Protein AF-A0A353V6M2-F1 (afdb_monomer)

Nearest PDB structures (foldseek):
  7k99-assembly2_C  TM=9.408E-01  e=4.778E-07  Pseudomonas aeruginosa PAO1
  7k9a-assembly2_C  TM=9.346E-01  e=1.061E-06  Pseudomonas aeruginosa PAO1
  6c9c-assembly1_A  TM=9.634E-01  e=9.926E-07  Pseudomonas aeruginosa UCBPP-PA14

Structure (mmCIF, N/CA/C/O backbone):
data_AF-A0A353V6M2-F1
#
_entry.id   AF-A0A353V6M2-F1
#
loop_
_atom_site.group_PDB
_atom_site.id
_atom_site.type_symbol
_atom_site.label_atom_id
_atom_site.label_alt_id
_atom_site.label_comp_id
_atom_site.label_asym_id
_atom_site.label_entity_id
_atom_site.label_seq_id
_atom_site.pdbx_PDB_ins_code
_atom_site.Cartn_x
_atom_site.Cartn_y
_atom_site.Cartn_z
_atom_site.occupancy
_atom_site.B_iso_or_equiv
_atom_site.auth_seq_id
_atom_site.auth_comp_id
_atom_site.auth_asym_id
_atom_site.auth_atom_id
_atom_site.pdbx_PDB_model_num
ATOM 1 N N . HIS A 1 1 ? 0.547 -10.348 -13.240 1.00 85.25 1 HIS A N 1
ATOM 2 C CA . HIS A 1 1 ? 1.841 -10.283 -13.959 1.00 85.25 1 HIS A CA 1
ATOM 3 C C . HIS A 1 1 ? 2.815 -11.247 -13.289 1.00 85.25 1 HIS A C 1
ATOM 5 O O . HIS A 1 1 ? 2.875 -11.191 -12.064 1.00 85.25 1 HIS A O 1
ATOM 11 N N . PRO A 1 2 ? 3.561 -12.098 -14.020 1.00 88.81 2 PRO A N 1
ATOM 12 C CA . PRO A 1 2 ? 4.449 -13.109 -13.424 1.00 88.81 2 PRO A CA 1
ATOM 13 C C . PRO A 1 2 ? 5.451 -12.539 -12.413 1.00 88.81 2 PRO A C 1
ATOM 15 O O . PRO A 1 2 ? 5.686 -13.142 -11.378 1.00 88.81 2 PRO A O 1
ATOM 18 N N . ALA A 1 3 ? 5.961 -11.330 -12.673 1.00 88.38 3 ALA A N 1
ATOM 19 C CA . ALA A 1 3 ? 6.898 -10.642 -11.779 1.00 88.38 3 ALA A CA 1
ATOM 20 C C . ALA A 1 3 ? 6.321 -10.235 -10.409 1.00 88.38 3 ALA A C 1
ATOM 22 O O . ALA A 1 3 ? 7.084 -10.048 -9.472 1.00 88.38 3 ALA A O 1
ATOM 23 N N . VAL A 1 4 ? 4.999 -10.062 -10.305 1.00 91.88 4 VAL A N 1
ATOM 24 C CA . VAL A 1 4 ? 4.320 -9.740 -9.035 1.00 91.88 4 VAL A CA 1
ATOM 25 C C . VAL A 1 4 ? 3.757 -11.017 -8.413 1.00 91.88 4 VAL A C 1
ATOM 27 O O . VAL A 1 4 ? 3.899 -11.243 -7.218 1.00 91.88 4 VAL A O 1
ATOM 30 N N . GLY A 1 5 ? 3.155 -11.878 -9.242 1.00 91.88 5 GLY A N 1
ATOM 31 C CA . GLY A 1 5 ? 2.524 -13.119 -8.805 1.00 91.88 5 GLY A CA 1
ATOM 32 C C . GLY A 1 5 ? 1.331 -12.892 -7.871 1.00 91.88 5 GLY A C 1
ATOM 33 O O . GLY A 1 5 ? 0.789 -11.790 -7.774 1.00 91.88 5 GLY A O 1
ATOM 34 N N . THR A 1 6 ? 0.913 -13.960 -7.197 1.00 94.62 6 THR A N 1
ATOM 35 C CA . THR A 1 6 ? 0.005 -13.881 -6.050 1.00 94.62 6 THR A CA 1
ATOM 36 C C . THR A 1 6 ? 0.854 -13.817 -4.792 1.00 94.62 6 THR A C 1
ATOM 38 O O . THR A 1 6 ? 1.657 -14.714 -4.543 1.00 94.62 6 THR A O 1
ATOM 41 N N . GLN A 1 7 ? 0.677 -12.761 -4.006 1.00 95.75 7 GLN A N 1
ATOM 42 C CA . GLN A 1 7 ? 1.391 -12.563 -2.751 1.00 95.75 7 GLN A CA 1
ATOM 43 C C . GLN A 1 7 ? 0.385 -12.426 -1.615 1.00 95.75 7 GLN A C 1
ATOM 45 O O . GLN A 1 7 ? -0.643 -11.765 -1.759 1.00 95.75 7 GLN A O 1
ATOM 50 N N . VAL A 1 8 ? 0.691 -13.070 -0.494 1.00 96.88 8 VAL A N 1
ATOM 51 C CA . VAL A 1 8 ? -0.091 -13.015 0.740 1.00 96.88 8 VAL A CA 1
ATOM 52 C C . VAL A 1 8 ? 0.892 -12.759 1.867 1.00 96.88 8 VAL A C 1
ATOM 54 O O . VAL A 1 8 ? 1.920 -13.429 1.950 1.00 96.88 8 VAL A O 1
ATOM 57 N N . LEU A 1 9 ? 0.581 -11.786 2.714 1.00 97.19 9 LEU A N 1
ATOM 58 C CA . LEU A 1 9 ? 1.380 -11.450 3.880 1.00 97.19 9 LEU A CA 1
ATOM 59 C C . LEU A 1 9 ? 0.439 -11.087 5.028 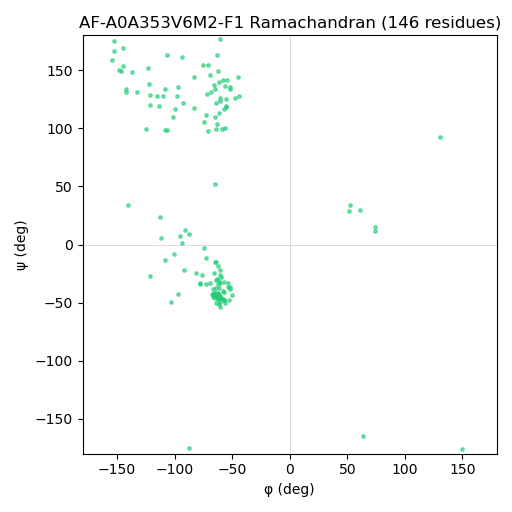1.00 97.19 9 LEU A C 1
ATOM 61 O O . LEU A 1 9 ? -0.518 -10.341 4.832 1.00 97.19 9 LEU A O 1
ATOM 65 N N . SER A 1 10 ? 0.718 -11.632 6.210 1.00 97.00 10 SER A N 1
ATOM 66 C CA . SER A 1 10 ? 0.087 -11.238 7.470 1.00 97.00 10 SER A CA 1
ATOM 67 C C . SER A 1 10 ? 1.121 -10.487 8.295 1.00 97.00 10 SER A C 1
ATOM 69 O O . SER A 1 10 ? 2.262 -10.937 8.393 1.00 97.00 10 SER A O 1
ATOM 71 N N . PHE A 1 11 ? 0.739 -9.350 8.869 1.00 95.50 11 PHE A N 1
ATOM 72 C CA . PHE A 1 11 ? 1.665 -8.467 9.568 1.00 95.50 11 PHE A CA 1
ATOM 73 C C . PHE A 1 11 ? 1.005 -7.858 10.804 1.00 95.50 11 PHE A C 1
ATOM 75 O O . PHE A 1 11 ? -0.098 -7.321 10.713 1.00 95.50 11 PHE A O 1
ATOM 82 N N . THR A 1 12 ? 1.702 -7.915 11.940 1.00 95.81 12 THR A N 1
ATOM 83 C CA . THR A 1 12 ? 1.298 -7.256 13.189 1.00 95.81 12 THR A CA 1
ATOM 84 C C . THR A 1 12 ? 2.239 -6.073 13.426 1.00 95.81 12 THR A C 1
ATOM 86 O O . THR A 1 12 ? 3.359 -6.283 13.893 1.00 95.81 12 THR A O 1
ATOM 89 N N . PRO A 1 13 ? 1.836 -4.840 13.073 1.00 91.75 13 PRO A N 1
ATOM 90 C CA . PRO A 1 13 ? 2.726 -3.688 13.108 1.00 91.75 13 PRO A CA 1
ATOM 91 C C . PRO A 1 13 ? 3.048 -3.232 14.537 1.00 91.75 13 PRO A C 1
ATOM 93 O O . PRO A 1 13 ? 2.164 -2.951 15.340 1.00 91.75 13 PRO A O 1
ATOM 96 N N . THR A 1 14 ? 4.338 -3.066 14.806 1.00 96.00 14 THR A N 1
ATOM 97 C CA . THR A 1 14 ? 4.905 -2.168 15.827 1.00 96.00 14 THR A CA 1
ATOM 98 C C . THR A 1 14 ? 5.541 -0.955 15.145 1.00 96.00 14 THR A C 1
ATOM 100 O O . THR A 1 14 ? 5.854 -1.029 13.954 1.00 96.00 14 THR A O 1
ATOM 103 N N . GLU A 1 15 ? 5.802 0.133 15.877 1.00 95.50 15 GLU A N 1
ATOM 104 C CA . GLU A 1 15 ? 6.516 1.306 15.334 1.00 95.50 15 GLU A CA 1
ATOM 105 C C . GLU A 1 15 ? 7.848 0.912 14.684 1.00 95.50 15 GLU A C 1
ATOM 107 O O . GLU A 1 15 ? 8.117 1.267 13.537 1.00 95.50 15 GLU A O 1
ATOM 112 N N . ARG A 1 16 ? 8.646 0.092 15.379 1.00 97.81 16 ARG A N 1
ATOM 113 C CA . ARG A 1 16 ? 9.931 -0.396 14.874 1.00 97.81 16 ARG A CA 1
ATOM 114 C C . ARG A 1 16 ? 9.768 -1.205 13.588 1.00 97.81 16 ARG A C 1
ATOM 116 O O . ARG A 1 16 ? 10.386 -0.876 12.582 1.00 97.81 16 ARG A O 1
ATOM 123 N N . SER A 1 17 ? 8.906 -2.223 13.600 1.00 96.88 17 SER A N 1
ATOM 124 C CA . SER A 1 17 ? 8.689 -3.069 12.416 1.00 96.88 17 SER A CA 1
ATOM 125 C C . SER A 1 17 ? 8.079 -2.286 11.248 1.00 96.88 17 SER A C 1
ATOM 127 O O . SER A 1 17 ? 8.345 -2.590 10.091 1.00 96.88 17 SER A O 1
ATOM 129 N N . PHE A 1 18 ? 7.280 -1.248 11.523 1.00 97.38 18 PHE A N 1
ATOM 130 C CA . PHE A 1 18 ? 6.758 -0.372 10.481 1.00 97.38 18 PHE A CA 1
ATOM 131 C C . PHE A 1 18 ? 7.902 0.367 9.782 1.00 97.38 18 PHE A C 1
ATOM 133 O O . PHE A 1 18 ? 7.988 0.323 8.556 1.00 97.38 18 PHE A O 1
ATOM 140 N N . VAL A 1 19 ? 8.797 0.994 10.552 1.00 98.12 19 VAL A N 1
ATOM 141 C CA . VAL A 1 19 ? 9.939 1.755 10.022 1.00 98.12 19 VAL A CA 1
ATOM 142 C C . VAL A 1 19 ? 10.926 0.854 9.282 1.00 98.12 19 VAL A C 1
ATOM 144 O O . VAL A 1 19 ? 11.369 1.200 8.190 1.00 98.12 19 VAL A O 1
ATOM 147 N N . GLU A 1 20 ? 11.269 -0.293 9.863 1.00 97.31 20 GLU A N 1
ATOM 148 C CA . GLU A 1 20 ? 12.301 -1.180 9.322 1.00 97.31 20 GLU A CA 1
ATOM 149 C C . GLU A 1 20 ? 11.793 -2.005 8.130 1.00 97.31 20 GLU A C 1
ATOM 151 O O . GLU A 1 20 ? 12.560 -2.275 7.206 1.00 97.31 20 GLU A O 1
ATOM 156 N N . GLU A 1 21 ? 10.510 -2.384 8.112 1.00 96.75 21 GLU A N 1
ATOM 157 C CA . GLU A 1 21 ? 10.028 -3.403 7.178 1.00 96.75 21 GLU A CA 1
ATOM 158 C C . GLU A 1 21 ? 8.910 -2.978 6.217 1.00 96.75 21 GLU A C 1
ATOM 160 O O . GLU A 1 21 ? 8.790 -3.581 5.147 1.00 96.75 21 GLU A O 1
ATOM 165 N N . LEU A 1 22 ? 8.064 -2.004 6.574 1.00 97.06 22 LEU A N 1
ATOM 166 C CA . LEU A 1 22 ? 6.954 -1.557 5.716 1.00 97.06 22 LEU A CA 1
ATOM 167 C C . LEU A 1 22 ? 7.251 -0.232 5.024 1.00 97.06 22 LEU A C 1
ATOM 169 O O . LEU A 1 22 ? 7.098 -0.134 3.809 1.00 97.06 22 LEU A O 1
ATOM 173 N N . ALA A 1 23 ? 7.697 0.772 5.778 1.00 97.56 23 ALA A N 1
ATOM 174 C CA . ALA A 1 23 ? 7.984 2.111 5.274 1.00 97.56 23 ALA A CA 1
ATOM 175 C C . ALA A 1 23 ? 8.955 2.139 4.072 1.00 97.56 23 ALA A C 1
ATOM 177 O O . ALA A 1 23 ? 8.765 2.975 3.186 1.00 97.56 23 ALA A O 1
ATOM 178 N N . PRO A 1 24 ? 9.953 1.235 3.953 1.00 97.62 24 PRO A N 1
ATOM 179 C CA . PRO A 1 24 ? 10.833 1.215 2.787 1.00 97.62 24 PRO A CA 1
ATOM 180 C C . PRO A 1 24 ? 10.178 0.695 1.498 1.00 97.62 24 PRO A C 1
ATOM 182 O O . PRO A 1 24 ? 10.799 0.825 0.439 1.00 97.62 24 PRO A O 1
ATOM 185 N N . ALA A 1 25 ? 8.984 0.089 1.549 1.00 98.06 25 ALA A N 1
ATOM 186 C CA . ALA A 1 25 ? 8.349 -0.536 0.391 1.00 98.06 25 ALA A CA 1
ATOM 187 C C . ALA A 1 25 ? 7.823 0.508 -0.606 1.00 98.06 25 ALA A C 1
ATOM 189 O O . ALA A 1 25 ? 6.863 1.238 -0.338 1.00 98.06 25 ALA A O 1
ATOM 190 N N . ARG A 1 26 ? 8.458 0.580 -1.780 1.00 98.12 26 ARG A N 1
ATOM 191 C CA . ARG A 1 26 ? 8.123 1.579 -2.800 1.00 98.12 26 ARG A CA 1
ATOM 192 C C . ARG A 1 26 ? 6.836 1.237 -3.532 1.00 98.12 26 ARG A C 1
ATOM 194 O O . ARG A 1 26 ? 6.476 0.074 -3.714 1.00 98.12 26 ARG A O 1
ATOM 201 N N . THR A 1 27 ? 6.209 2.289 -4.051 1.00 97.38 27 THR A N 1
ATOM 202 C CA . THR A 1 27 ? 5.139 2.141 -5.034 1.00 97.38 27 THR A CA 1
ATOM 203 C C . THR A 1 27 ? 5.648 1.505 -6.320 1.00 97.38 27 THR A C 1
ATOM 205 O O . THR A 1 27 ? 6.855 1.458 -6.578 1.00 97.38 27 THR A O 1
ATOM 208 N N . TYR A 1 28 ? 4.730 1.001 -7.138 1.00 97.12 28 TYR A N 1
ATOM 209 C CA . TYR A 1 28 ? 5.074 0.299 -8.363 1.00 97.12 28 TYR A CA 1
ATOM 210 C C . TYR A 1 28 ? 4.074 0.551 -9.487 1.00 97.12 28 TYR A C 1
ATOM 212 O O . TYR A 1 28 ? 2.895 0.816 -9.260 1.00 97.12 28 TYR A O 1
ATOM 220 N N . GLY A 1 29 ? 4.553 0.430 -10.721 1.00 95.94 29 GLY A N 1
ATOM 221 C CA . GLY A 1 29 ? 3.747 0.598 -11.928 1.00 95.94 29 GLY A CA 1
ATOM 222 C C . GLY A 1 29 ? 4.306 -0.207 -13.093 1.00 95.94 29 GLY A C 1
ATOM 223 O O . GLY A 1 29 ? 5.429 -0.707 -13.035 1.00 95.94 29 GLY A O 1
ATOM 224 N N . PHE A 1 30 ? 3.529 -0.360 -14.163 1.00 96.19 30 PHE A N 1
ATOM 225 C CA . PHE A 1 30 ? 3.963 -1.112 -15.340 1.00 96.19 30 PHE A CA 1
ATOM 226 C C . PHE A 1 30 ? 4.508 -0.193 -16.424 1.00 96.19 30 PHE A C 1
ATOM 228 O O . PHE A 1 30 ? 3.850 0.782 -16.775 1.00 96.19 30 PHE A O 1
ATOM 235 N N . LEU A 1 31 ? 5.641 -0.570 -17.030 1.00 94.94 31 LEU A N 1
ATOM 236 C CA . LEU A 1 31 ? 6.307 0.208 -18.083 1.00 94.94 31 LEU A CA 1
ATOM 237 C C . LEU A 1 31 ? 5.336 0.623 -19.204 1.00 94.94 31 LEU A C 1
ATOM 239 O O . LEU A 1 31 ? 5.320 1.776 -19.623 1.00 94.94 31 LEU A O 1
ATOM 243 N N . ARG A 1 32 ? 4.481 -0.313 -19.637 1.00 94.19 32 ARG A N 1
ATOM 244 C CA . ARG A 1 32 ? 3.475 -0.098 -20.691 1.00 94.19 32 ARG A CA 1
ATOM 245 C C . ARG A 1 32 ? 2.444 0.995 -20.363 1.00 94.19 32 ARG A C 1
ATOM 247 O O . ARG A 1 32 ? 1.905 1.596 -21.283 1.00 94.19 32 ARG A O 1
ATOM 254 N N . ASP A 1 33 ? 2.191 1.262 -19.080 1.00 94.44 33 ASP A N 1
ATOM 255 C CA . ASP A 1 33 ? 1.166 2.211 -18.634 1.00 94.44 33 ASP A CA 1
ATOM 256 C C . ASP A 1 33 ? 1.747 3.630 -18.449 1.00 94.44 33 ASP A C 1
ATOM 258 O O . ASP A 1 33 ? 1.008 4.613 -18.544 1.00 94.44 33 ASP A O 1
ATOM 262 N N . LEU A 1 34 ? 3.072 3.774 -18.260 1.00 91.00 34 LEU A N 1
ATOM 263 C CA . LEU A 1 34 ? 3.713 5.075 -17.997 1.00 91.00 34 LEU A CA 1
ATOM 264 C C . LEU A 1 34 ? 3.449 6.104 -19.102 1.00 91.00 34 LEU A C 1
ATOM 266 O O . LEU A 1 34 ? 3.227 7.275 -18.798 1.00 91.00 34 LEU A O 1
ATOM 270 N N . GLY A 1 35 ? 3.473 5.691 -20.374 1.00 90.06 35 GLY A N 1
ATOM 271 C CA . GLY A 1 35 ? 3.242 6.599 -21.501 1.00 90.06 35 GLY A CA 1
ATOM 272 C C . GLY A 1 35 ? 1.853 7.242 -21.450 1.00 90.06 35 GLY A C 1
ATOM 273 O O . GLY A 1 35 ? 1.723 8.463 -21.562 1.00 90.06 35 GLY A O 1
ATOM 274 N N . LEU A 1 36 ? 0.818 6.433 -21.197 1.00 94.38 36 LEU A N 1
ATOM 275 C CA . LEU A 1 36 ? -0.559 6.908 -21.048 1.00 94.38 36 LEU A CA 1
ATOM 276 C C . LEU A 1 36 ? -0.726 7.767 -19.790 1.00 94.38 36 LEU A C 1
ATOM 278 O O . LEU A 1 36 ? -1.336 8.832 -19.851 1.00 94.38 36 LEU A O 1
ATOM 282 N N . MET A 1 37 ? -0.145 7.342 -18.664 1.00 94.88 37 MET A N 1
ATOM 283 C CA . MET A 1 37 ? -0.173 8.111 -17.417 1.00 94.88 37 MET A CA 1
ATOM 284 C C . MET A 1 37 ? 0.417 9.510 -17.617 1.00 94.88 37 MET A C 1
ATOM 286 O O . MET A 1 37 ? -0.220 10.499 -17.260 1.00 94.88 37 MET A O 1
ATOM 290 N N . ARG A 1 38 ? 1.583 9.610 -18.262 1.00 91.19 38 ARG A N 1
ATOM 291 C CA . ARG A 1 38 ? 2.244 10.889 -18.554 1.00 91.19 38 ARG A CA 1
ATOM 292 C C . ARG A 1 38 ? 1.428 11.776 -19.479 1.00 91.19 38 ARG A C 1
ATOM 294 O O . ARG A 1 38 ? 1.306 12.968 -19.205 1.00 91.19 38 ARG A O 1
ATOM 301 N N . LYS A 1 39 ? 0.840 11.203 -20.536 1.00 95.00 39 LYS A N 1
ATOM 302 C CA . LYS A 1 39 ? -0.058 11.933 -21.445 1.00 95.00 39 LYS A CA 1
ATOM 303 C C . LYS A 1 39 ? -1.244 12.553 -20.696 1.00 95.00 39 LYS A C 1
ATOM 305 O O . LYS A 1 39 ? -1.676 13.644 -21.048 1.00 95.00 39 LYS A O 1
ATOM 310 N N . ASN A 1 40 ? -1.706 11.897 -19.632 1.00 95.81 40 ASN A N 1
ATOM 311 C CA . ASN A 1 40 ? -2.782 12.371 -18.761 1.00 95.81 40 ASN A CA 1
ATOM 312 C C . ASN A 1 40 ? -2.286 13.209 -17.564 1.00 95.81 40 ASN A C 1
ATOM 314 O O . ASN A 1 40 ? -3.043 13.456 -16.629 1.00 95.81 40 ASN A O 1
ATOM 318 N N . GLY A 1 41 ? -1.018 13.633 -17.552 1.00 93.88 41 GLY A N 1
ATOM 319 C CA . GLY A 1 41 ? -0.454 14.463 -16.485 1.00 93.88 41 GLY A CA 1
ATOM 320 C C . GLY A 1 41 ? -0.176 13.730 -15.166 1.00 93.88 41 GLY A C 1
ATOM 321 O O . GLY A 1 41 ? 0.128 14.379 -14.165 1.00 93.88 41 GLY A O 1
ATOM 322 N N . LEU A 1 42 ? -0.237 12.397 -15.152 1.00 94.62 42 LEU A N 1
ATOM 323 C CA . LEU A 1 42 ? 0.041 11.547 -13.993 1.00 94.62 42 LEU A CA 1
ATOM 324 C C . LEU A 1 42 ? 1.508 11.084 -13.973 1.00 94.62 42 LEU A C 1
ATOM 326 O O . LEU A 1 42 ? 2.204 11.121 -14.987 1.00 94.62 42 LEU A O 1
ATOM 330 N N . ALA A 1 43 ? 1.984 10.639 -12.803 1.00 91.19 43 ALA A N 1
ATOM 331 C CA . ALA A 1 43 ? 3.337 10.095 -12.590 1.00 91.19 43 ALA A CA 1
ATOM 332 C C . ALA A 1 43 ? 4.493 10.987 -13.108 1.00 91.19 43 ALA A C 1
ATOM 334 O O . ALA A 1 43 ? 5.565 10.495 -13.464 1.00 91.19 43 ALA A O 1
ATOM 335 N N . ARG A 1 44 ? 4.298 12.315 -13.131 1.00 90.81 44 ARG A N 1
ATOM 336 C CA . ARG A 1 44 ? 5.272 13.285 -13.673 1.00 90.81 44 ARG A CA 1
ATOM 337 C C . ARG A 1 44 ? 6.623 13.264 -12.951 1.00 90.81 44 ARG A C 1
ATOM 339 O O . ARG A 1 44 ? 7.642 13.480 -13.593 1.00 90.81 44 ARG A O 1
ATOM 346 N N . GLY A 1 45 ? 6.621 12.986 -11.647 1.00 90.38 45 GLY A N 1
ATOM 347 C CA . GLY A 1 45 ? 7.827 12.866 -10.818 1.00 90.38 45 GLY A CA 1
ATOM 348 C C . GLY A 1 45 ? 8.342 11.435 -10.642 1.00 90.38 45 GLY A C 1
ATOM 349 O O . GLY A 1 45 ? 9.229 11.213 -9.825 1.00 90.38 45 GLY A O 1
ATOM 350 N N . GLY A 1 46 ? 7.775 10.450 -11.344 1.00 90.06 46 GLY A N 1
ATOM 351 C CA . GLY A 1 46 ? 8.232 9.066 -11.229 1.00 90.06 46 GLY A CA 1
ATOM 352 C C . GLY A 1 46 ? 9.658 8.896 -11.764 1.00 90.06 46 GLY A C 1
ATOM 353 O O . GLY A 1 46 ? 9.978 9.420 -12.837 1.00 90.06 46 GLY A O 1
ATOM 354 N N . SER A 1 47 ? 10.478 8.132 -11.043 1.00 93.31 47 SER A N 1
ATOM 355 C CA . SER A 1 47 ? 11.802 7.654 -11.463 1.00 93.31 47 SER A CA 1
ATOM 356 C C . SER A 1 47 ? 12.071 6.244 -10.910 1.00 93.31 47 SER A C 1
ATOM 358 O O . SER A 1 47 ? 11.330 5.746 -10.057 1.00 93.31 47 SER A O 1
ATOM 360 N N . LEU A 1 48 ? 13.139 5.581 -11.376 1.00 93.44 48 LEU A N 1
ATOM 361 C CA . LEU A 1 48 ? 13.554 4.276 -10.831 1.00 93.44 48 LEU A CA 1
ATOM 362 C C . LEU A 1 48 ? 14.014 4.372 -9.361 1.00 93.44 48 LEU A C 1
ATOM 364 O O . LEU A 1 48 ? 14.091 3.349 -8.676 1.00 93.44 48 LEU A O 1
ATOM 368 N N . ASP A 1 49 ? 14.284 5.580 -8.861 1.00 91.94 49 ASP A N 1
ATOM 369 C CA . ASP A 1 49 ? 14.696 5.807 -7.473 1.00 91.94 49 ASP A CA 1
ATOM 370 C C . ASP A 1 49 ? 13.502 5.745 -6.513 1.00 91.94 49 ASP A C 1
ATOM 372 O O . ASP A 1 49 ? 13.628 5.267 -5.383 1.00 91.94 49 ASP A O 1
ATOM 376 N N . ASN A 1 50 ? 12.326 6.195 -6.967 1.00 93.25 50 ASN A N 1
ATOM 377 C CA . ASN A 1 50 ? 11.134 6.339 -6.128 1.00 93.25 50 ASN A CA 1
ATOM 378 C C . ASN A 1 50 ? 10.022 5.318 -6.411 1.00 93.25 50 ASN A C 1
ATOM 380 O O . ASN A 1 50 ? 9.137 5.148 -5.572 1.00 93.25 50 ASN A O 1
ATOM 384 N N . ALA A 1 51 ? 10.088 4.594 -7.529 1.00 97.06 51 ALA A N 1
ATOM 385 C CA . ALA A 1 51 ? 9.118 3.565 -7.880 1.00 97.06 51 ALA A CA 1
ATOM 386 C C . ALA A 1 51 ? 9.789 2.307 -8.444 1.00 97.06 51 ALA A C 1
ATOM 388 O O . ALA A 1 51 ? 10.816 2.364 -9.124 1.00 97.06 51 ALA A O 1
ATOM 389 N N . VAL A 1 52 ? 9.177 1.150 -8.201 1.00 97.69 52 VAL A N 1
ATOM 390 C CA . VAL A 1 52 ? 9.510 -0.087 -8.913 1.00 97.69 52 VAL A CA 1
ATOM 391 C C . VAL A 1 52 ? 8.752 -0.111 -10.236 1.00 97.69 52 VAL A C 1
ATOM 393 O O . VAL A 1 52 ? 7.521 -0.144 -10.258 1.00 97.69 52 VAL A O 1
ATOM 396 N N . VAL A 1 53 ? 9.471 -0.121 -11.357 1.00 96.88 53 VAL A N 1
ATOM 397 C CA . VAL A 1 53 ? 8.837 -0.234 -12.680 1.00 96.88 53 VAL A CA 1
ATOM 398 C C . VAL A 1 53 ? 8.892 -1.668 -13.159 1.00 96.88 53 VAL A C 1
ATOM 400 O O . VAL A 1 53 ? 9.956 -2.273 -13.210 1.00 96.88 53 VAL A O 1
ATOM 403 N N . ILE A 1 54 ? 7.745 -2.212 -13.544 1.00 97.19 54 ILE A N 1
ATOM 404 C CA . ILE A 1 54 ? 7.607 -3.587 -14.015 1.00 97.19 54 ILE A CA 1
ATOM 405 C C . ILE A 1 54 ? 7.520 -3.579 -15.541 1.00 97.19 54 ILE A C 1
ATOM 407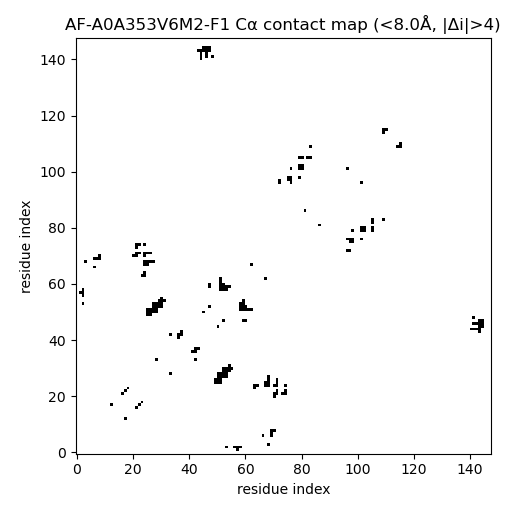 O O . ILE A 1 54 ? 6.523 -3.140 -16.122 1.00 97.19 54 ILE A O 1
ATOM 411 N N . GLY A 1 55 ? 8.570 -4.070 -16.194 1.00 95.50 55 GLY A N 1
ATOM 412 C CA . GLY A 1 55 ? 8.586 -4.356 -17.625 1.00 95.50 55 GLY A CA 1
ATOM 413 C C . GLY A 1 55 ? 8.072 -5.764 -17.940 1.00 95.50 55 GLY A C 1
ATOM 414 O O . GLY A 1 55 ? 7.667 -6.517 -17.056 1.00 95.50 55 GLY A O 1
ATOM 415 N N . ASN A 1 56 ? 8.147 -6.153 -19.214 1.00 92.44 56 ASN A N 1
ATOM 416 C CA . ASN A 1 56 ? 7.614 -7.437 -19.695 1.00 92.44 56 ASN A CA 1
ATOM 417 C C . ASN A 1 56 ? 8.305 -8.667 -19.081 1.00 92.44 56 ASN A C 1
ATOM 419 O O . ASN A 1 56 ? 7.685 -9.718 -18.948 1.00 92.44 56 ASN A O 1
ATOM 423 N N . ARG A 1 57 ? 9.591 -8.552 -18.724 1.00 91.75 57 ARG A N 1
ATOM 424 C CA . ARG A 1 57 ? 10.399 -9.665 -18.188 1.00 91.75 57 ARG A CA 1
ATOM 425 C C . ARG A 1 57 ? 10.563 -9.638 -16.668 1.00 91.75 57 ARG A C 1
ATOM 427 O O . ARG A 1 57 ? 11.096 -10.589 -16.111 1.00 91.75 57 ARG A O 1
ATOM 434 N N . GLY A 1 58 ? 10.128 -8.574 -15.994 1.00 94.31 58 GLY A N 1
ATOM 435 C CA . GLY A 1 58 ? 10.415 -8.379 -14.574 1.00 94.31 58 GLY A CA 1
ATOM 436 C C . GLY A 1 58 ? 10.506 -6.910 -14.157 1.00 94.31 58 GLY A C 1
ATOM 437 O O . GLY A 1 58 ? 10.257 -6.023 -14.980 1.00 94.31 58 GLY A O 1
ATOM 438 N N . PRO A 1 59 ? 10.855 -6.649 -12.886 1.00 95.75 59 PRO A N 1
ATOM 439 C CA . PRO A 1 59 ? 11.204 -5.315 -12.409 1.00 95.75 59 PRO A CA 1
ATOM 440 C C . PRO A 1 59 ? 12.438 -4.778 -13.151 1.00 95.75 59 PRO A C 1
ATOM 442 O O . PRO A 1 59 ? 13.379 -5.528 -13.402 1.00 95.75 59 PRO A O 1
ATOM 445 N N . LEU A 1 60 ? 12.436 -3.493 -13.505 1.00 95.75 60 LEU A N 1
ATOM 446 C CA . LEU A 1 60 ? 13.561 -2.816 -14.165 1.00 95.75 60 LEU A CA 1
ATOM 447 C C . LEU A 1 60 ? 14.646 -2.381 -13.172 1.00 95.75 60 LEU A C 1
ATOM 449 O O . LEU A 1 60 ? 15.803 -2.221 -13.542 1.00 95.75 60 LEU A O 1
ATOM 453 N N . ASN A 1 61 ? 14.267 -2.196 -11.912 1.00 96.00 61 ASN A N 1
ATOM 454 C CA . ASN A 1 61 ? 15.134 -1.895 -10.783 1.00 96.00 61 ASN A CA 1
ATOM 455 C C . ASN A 1 61 ? 14.955 -2.958 -9.690 1.00 96.00 61 ASN A C 1
ATOM 457 O O . ASN A 1 61 ? 13.895 -3.576 -9.571 1.00 96.00 61 ASN A O 1
ATOM 461 N N . GLY A 1 62 ? 16.006 -3.182 -8.897 1.00 96.19 62 GLY A N 1
ATOM 462 C CA . GLY A 1 62 ? 16.006 -4.193 -7.838 1.00 96.19 62 GLY A CA 1
ATOM 463 C C . GLY A 1 62 ? 14.957 -3.918 -6.759 1.00 96.19 62 GLY A C 1
ATOM 464 O O . GLY A 1 62 ? 14.642 -2.760 -6.472 1.00 96.19 62 GLY A O 1
ATOM 465 N N . LEU A 1 63 ? 14.436 -4.988 -6.157 1.00 96.88 63 LEU A N 1
ATOM 466 C CA . LEU A 1 63 ? 13.528 -4.902 -5.015 1.00 96.88 63 LEU A CA 1
ATOM 467 C C . LEU A 1 63 ? 14.319 -4.745 -3.711 1.00 96.88 63 LEU A C 1
ATOM 469 O O . LEU A 1 63 ? 15.379 -5.347 -3.551 1.00 96.88 63 LEU A O 1
ATOM 473 N N . ARG A 1 64 ? 13.784 -3.972 -2.766 1.00 96.88 64 ARG A N 1
ATOM 474 C CA . ARG A 1 64 ? 14.330 -3.831 -1.403 1.00 96.88 64 ARG A CA 1
ATOM 475 C C . ARG A 1 64 ? 14.018 -5.051 -0.538 1.00 96.88 64 ARG A C 1
ATOM 477 O O . ARG A 1 64 ? 14.756 -5.363 0.389 1.00 96.88 64 ARG A O 1
ATOM 484 N N . SER A 1 65 ? 12.935 -5.748 -0.864 1.00 96.00 65 SER A N 1
ATOM 485 C CA . SER A 1 65 ? 12.481 -6.972 -0.213 1.00 96.00 65 SER A CA 1
ATOM 486 C C . SER A 1 65 ? 11.774 -7.868 -1.231 1.00 96.00 65 SER A C 1
ATOM 488 O O . SER A 1 65 ? 11.194 -7.398 -2.209 1.00 96.00 65 SER A O 1
ATOM 490 N N . ARG A 1 66 ? 11.829 -9.190 -1.034 1.00 95.25 66 ARG A N 1
ATOM 491 C CA . ARG A 1 66 ? 11.256 -10.171 -1.981 1.00 95.25 66 ARG A CA 1
ATOM 492 C C . ARG A 1 66 ? 9.744 -9.983 -2.191 1.00 95.25 66 ARG A C 1
ATOM 494 O O . ARG A 1 66 ? 9.205 -10.328 -3.238 1.00 95.25 66 ARG A O 1
ATOM 501 N N . ASP A 1 67 ? 9.078 -9.447 -1.183 1.00 96.75 67 ASP A N 1
ATOM 502 C CA . ASP A 1 67 ? 7.645 -9.211 -1.049 1.00 96.75 67 ASP A CA 1
ATOM 503 C C . ASP A 1 67 ? 7.300 -7.702 -1.042 1.00 96.75 67 ASP A C 1
ATOM 505 O O . ASP A 1 67 ? 6.246 -7.309 -0.544 1.00 96.75 67 ASP A O 1
ATOM 509 N N . GLU A 1 68 ? 8.158 -6.846 -1.625 1.00 98.00 68 GLU A N 1
ATOM 510 C CA . GLU A 1 68 ? 7.998 -5.377 -1.629 1.00 98.00 68 GLU A CA 1
ATOM 511 C C . GLU A 1 68 ? 6.608 -4.927 -2.130 1.00 98.00 68 GLU A C 1
ATOM 513 O O . GLU A 1 68 ? 6.023 -4.005 -1.566 1.00 98.00 68 GLU A O 1
ATOM 518 N N . PHE A 1 69 ? 6.020 -5.609 -3.125 1.00 97.75 69 PHE A N 1
ATOM 519 C CA . PHE A 1 69 ? 4.712 -5.230 -3.680 1.00 97.75 69 PHE A CA 1
ATOM 520 C C . PHE A 1 69 ? 3.551 -5.397 -2.687 1.00 97.75 69 PHE A C 1
ATOM 522 O O . PHE A 1 69 ? 2.709 -4.502 -2.581 1.00 97.75 69 PHE A O 1
ATOM 529 N N . VAL A 1 70 ? 3.479 -6.520 -1.959 1.00 97.75 70 VAL A N 1
ATOM 530 C CA . VAL A 1 70 ? 2.432 -6.730 -0.941 1.00 97.75 70 VAL A CA 1
ATOM 531 C C . VAL A 1 70 ? 2.684 -5.876 0.300 1.00 97.75 70 VAL A C 1
ATOM 533 O O . VAL A 1 70 ? 1.730 -5.345 0.864 1.00 97.75 70 VAL A O 1
ATOM 536 N N . ARG A 1 71 ? 3.949 -5.642 0.676 1.00 98.00 71 ARG A N 1
ATOM 537 C CA . ARG A 1 71 ? 4.300 -4.703 1.755 1.00 98.00 71 ARG A CA 1
ATOM 538 C C . ARG A 1 71 ? 3.847 -3.283 1.438 1.00 98.00 71 ARG A C 1
ATOM 540 O O . ARG A 1 71 ? 3.247 -2.645 2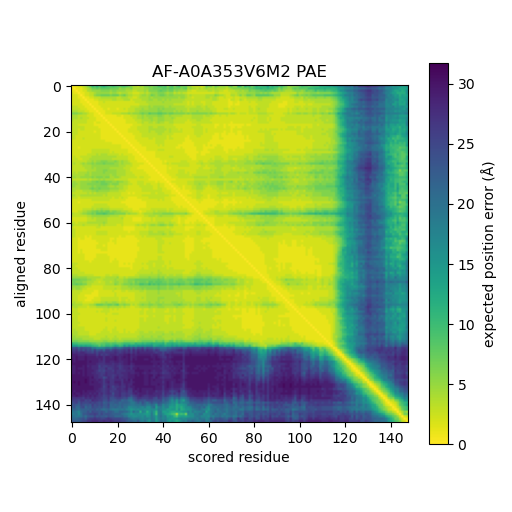.295 1.00 98.00 71 ARG A O 1
ATOM 547 N N . HIS A 1 72 ? 4.036 -2.822 0.200 1.00 98.19 72 HIS A N 1
ATOM 548 C CA . HIS A 1 72 ? 3.523 -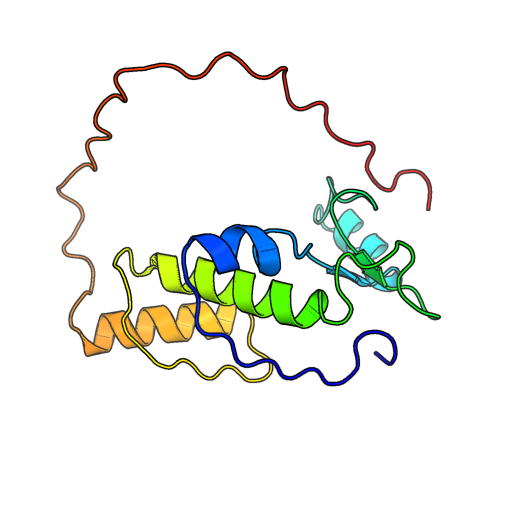1.525 -0.237 1.00 98.19 72 HIS A CA 1
ATOM 549 C C . HIS A 1 72 ? 1.990 -1.461 -0.161 1.00 98.19 72 HIS A C 1
ATOM 551 O O . HIS A 1 72 ? 1.438 -0.453 0.257 1.00 98.19 72 HIS A O 1
ATOM 557 N N . LYS A 1 73 ? 1.280 -2.553 -0.477 1.00 98.00 73 LYS A N 1
ATOM 558 C CA . LYS A 1 73 ? -0.187 -2.600 -0.339 1.00 98.00 73 LYS A CA 1
ATOM 559 C C . LYS A 1 73 ? -0.659 -2.583 1.116 1.00 98.00 73 LYS A C 1
ATOM 561 O O . LYS A 1 73 ? -1.705 -2.006 1.402 1.00 98.00 73 LYS A O 1
ATOM 566 N N . ILE A 1 74 ? 0.104 -3.175 2.033 1.00 97.81 74 ILE A N 1
ATOM 567 C CA . ILE A 1 74 ? -0.142 -3.034 3.475 1.00 97.81 74 ILE A CA 1
ATOM 568 C C . ILE A 1 74 ? 0.132 -1.590 3.913 1.00 97.81 74 ILE A C 1
ATOM 570 O O . ILE A 1 74 ? -0.666 -1.029 4.657 1.00 97.81 74 ILE A O 1
ATOM 574 N N . LEU A 1 75 ? 1.212 -0.970 3.425 1.00 98.00 75 LEU A N 1
ATOM 575 C CA . LEU A 1 75 ? 1.532 0.434 3.695 1.00 98.00 75 LEU A CA 1
ATOM 576 C C . LEU A 1 75 ? 0.414 1.377 3.214 1.00 98.00 75 LEU A C 1
ATOM 578 O O . LEU A 1 75 ? -0.019 2.229 3.988 1.00 98.00 75 LEU A O 1
ATOM 582 N N . ASP A 1 76 ? -0.104 1.175 1.997 1.00 98.19 76 ASP A N 1
ATOM 583 C CA . ASP A 1 76 ? -1.271 1.889 1.459 1.00 98.19 76 ASP A CA 1
ATOM 584 C C . ASP A 1 76 ? -2.488 1.738 2.385 1.00 98.19 76 ASP A C 1
ATOM 586 O O . ASP A 1 76 ? -3.101 2.728 2.778 1.00 98.19 76 ASP A O 1
ATOM 590 N N . LEU A 1 77 ? -2.815 0.500 2.781 1.00 97.62 77 LEU A N 1
ATOM 591 C CA . LEU A 1 77 ? -3.945 0.210 3.667 1.00 97.62 77 LEU A CA 1
ATOM 592 C C . LEU A 1 77 ? -3.804 0.903 5.028 1.00 97.62 77 LEU A C 1
ATOM 594 O O . LEU A 1 77 ? -4.777 1.468 5.519 1.00 97.62 77 LEU A O 1
ATOM 598 N N . LEU A 1 78 ? -2.616 0.879 5.639 1.00 96.62 78 LEU A N 1
ATOM 599 C CA . LEU A 1 78 ? -2.365 1.576 6.904 1.00 96.62 78 LEU A CA 1
ATOM 600 C C . LEU A 1 78 ? -2.547 3.093 6.755 1.00 96.62 78 LEU A C 1
ATOM 602 O O . LEU A 1 78 ? -3.158 3.718 7.622 1.00 96.62 78 LEU A O 1
ATOM 606 N N . GLY A 1 79 ? -2.059 3.671 5.653 1.00 96.44 79 GLY A N 1
ATOM 607 C CA . GLY A 1 79 ? -2.240 5.089 5.340 1.00 96.44 79 GLY A CA 1
ATOM 608 C C . GLY A 1 79 ? -3.710 5.469 5.148 1.00 96.44 79 GLY A C 1
ATOM 609 O O . GLY A 1 79 ? -4.171 6.456 5.719 1.00 96.44 79 GLY A O 1
ATOM 610 N N . ASP A 1 80 ? -4.468 4.658 4.412 1.00 97.81 80 ASP A N 1
ATOM 611 C CA . ASP A 1 80 ? -5.898 4.884 4.189 1.00 97.81 80 ASP A CA 1
ATOM 612 C C . ASP A 1 80 ? -6.698 4.742 5.495 1.00 97.81 80 ASP A C 1
ATOM 614 O O . ASP A 1 80 ? -7.532 5.589 5.809 1.00 97.81 80 ASP A O 1
ATOM 618 N N . LEU A 1 81 ? -6.416 3.718 6.310 1.00 96.25 81 LEU A N 1
ATOM 619 C CA . LEU A 1 81 ? -7.057 3.523 7.617 1.00 96.25 81 LEU A CA 1
ATOM 620 C C . LEU A 1 81 ? -6.776 4.681 8.586 1.00 96.25 81 LEU A C 1
ATOM 622 O O . LEU A 1 81 ? -7.642 5.032 9.392 1.00 96.25 81 LEU A O 1
ATOM 626 N N . ALA A 1 82 ? -5.609 5.323 8.482 1.00 95.31 82 ALA A N 1
ATOM 627 C CA . ALA A 1 82 ? -5.277 6.500 9.279 1.00 95.31 82 ALA A CA 1
ATOM 628 C C . ALA A 1 82 ? -6.216 7.695 9.011 1.00 95.31 82 ALA A C 1
ATOM 630 O O . ALA A 1 82 ? -6.347 8.564 9.876 1.00 95.31 82 ALA A O 1
ATOM 631 N N . LEU A 1 83 ? -6.946 7.719 7.884 1.00 95.19 83 LEU A N 1
ATOM 632 C CA . LEU A 1 83 ? -7.978 8.728 7.599 1.00 95.19 83 LEU A CA 1
ATOM 633 C C . LEU A 1 83 ? -9.164 8.681 8.573 1.00 95.19 83 LEU A C 1
ATOM 635 O O . LEU A 1 83 ? -9.917 9.653 8.666 1.00 95.19 83 LEU A O 1
ATOM 639 N N . LEU A 1 84 ? -9.311 7.603 9.352 1.00 93.00 84 LEU A N 1
ATOM 640 C CA . LEU A 1 84 ? -10.235 7.574 10.487 1.00 93.00 84 LEU A CA 1
ATOM 641 C C . LEU A 1 84 ? -9.877 8.638 11.547 1.00 93.00 84 LEU A C 1
ATOM 643 O O . LEU A 1 84 ? -10.734 9.045 12.331 1.00 93.00 84 LEU A O 1
ATOM 647 N N . GLY A 1 85 ? -8.621 9.101 11.568 1.00 91.12 85 GLY A N 1
ATOM 648 C CA . GLY A 1 85 ? -8.119 10.134 12.476 1.00 91.12 85 GLY A CA 1
ATOM 649 C C . GLY A 1 85 ? -7.932 9.650 13.914 1.00 91.12 85 GLY A C 1
ATOM 650 O O . GLY A 1 85 ? -7.838 10.466 14.831 1.00 91.12 85 GLY A O 1
ATOM 651 N N . ARG A 1 86 ? -7.935 8.330 14.131 1.00 88.88 86 ARG A N 1
ATOM 652 C CA . ARG A 1 86 ? -7.834 7.685 15.444 1.00 88.88 86 ARG A CA 1
ATOM 653 C C . ARG A 1 86 ? -7.081 6.358 15.329 1.00 88.88 86 ARG A C 1
ATOM 655 O O . ARG A 1 86 ? -7.212 5.704 14.295 1.00 88.88 86 ARG A O 1
ATOM 662 N N . PRO A 1 87 ? -6.348 5.931 16.373 1.00 89.06 87 PRO A N 1
ATOM 663 C CA . PRO A 1 87 ? -5.767 4.594 16.418 1.00 89.06 87 PRO A CA 1
ATOM 664 C C . PRO A 1 87 ? -6.844 3.515 16.288 1.00 89.06 87 PRO A C 1
ATOM 666 O O . PRO A 1 87 ? -7.930 3.638 16.859 1.00 89.06 87 PRO A O 1
ATOM 669 N N . ILE A 1 88 ? -6.526 2.451 15.556 1.00 89.75 88 ILE A N 1
ATOM 670 C CA . ILE A 1 88 ? -7.415 1.312 15.332 1.00 89.75 88 ILE A CA 1
ATOM 671 C C . ILE A 1 88 ? -6.787 0.086 15.983 1.00 89.75 88 ILE A C 1
ATOM 673 O O . ILE A 1 88 ? -5.643 -0.258 15.697 1.00 89.75 88 ILE A O 1
ATOM 677 N N . VAL A 1 89 ? -7.560 -0.597 16.823 1.00 93.12 89 VAL A N 1
ATOM 678 C CA . VAL A 1 89 ? -7.237 -1.939 17.312 1.00 93.12 89 VAL A CA 1
ATOM 679 C C . VAL A 1 89 ? -8.168 -2.904 16.595 1.00 93.12 89 VAL A C 1
ATOM 681 O O . VAL A 1 89 ? -9.340 -3.021 16.945 1.00 93.12 89 VAL A O 1
ATOM 684 N N . ALA A 1 90 ? -7.669 -3.539 15.539 1.00 93.31 90 ALA A N 1
ATOM 685 C CA . ALA A 1 90 ? -8.457 -4.446 14.715 1.00 93.31 90 ALA A CA 1
ATOM 686 C C . ALA A 1 90 ? -7.569 -5.474 14.013 1.00 93.31 90 ALA A C 1
ATOM 688 O O . ALA A 1 90 ? -6.381 -5.247 13.789 1.00 93.31 90 ALA A O 1
ATOM 689 N N . HIS A 1 91 ? -8.186 -6.579 13.604 1.00 96.75 91 HIS A N 1
ATOM 690 C CA . HIS A 1 91 ? -7.630 -7.481 12.606 1.00 96.75 91 HIS A CA 1
ATOM 691 C C . HIS A 1 91 ? -8.293 -7.173 11.261 1.00 96.75 91 HIS A C 1
ATOM 693 O O . HIS A 1 91 ? -9.509 -7.308 11.123 1.00 96.75 91 HIS A O 1
ATOM 699 N N . VAL A 1 92 ? -7.503 -6.723 10.285 1.00 96.44 92 VAL A N 1
ATOM 700 C CA . VAL A 1 92 ? -7.999 -6.319 8.963 1.00 96.44 92 VAL A CA 1
ATOM 701 C C . VAL A 1 92 ? -7.545 -7.331 7.923 1.00 96.44 92 VAL A C 1
ATOM 703 O O . VAL A 1 92 ? -6.357 -7.617 7.804 1.00 96.44 92 VAL A O 1
ATOM 706 N N . VAL A 1 93 ? -8.494 -7.841 7.141 1.00 97.12 93 VAL A N 1
ATOM 707 C CA . VAL A 1 93 ? -8.226 -8.741 6.016 1.00 97.12 93 VAL A CA 1
ATOM 708 C C . VAL A 1 93 ? -8.598 -8.022 4.726 1.00 97.12 93 VAL A C 1
ATOM 710 O O . VAL A 1 93 ? -9.755 -7.662 4.524 1.00 97.12 93 VAL A O 1
ATOM 713 N N . ALA A 1 94 ? -7.621 -7.833 3.842 1.00 96.25 94 ALA A N 1
ATOM 714 C CA . ALA A 1 94 ? -7.816 -7.210 2.538 1.00 96.25 94 ALA A CA 1
ATOM 715 C C . ALA A 1 94 ? -7.379 -8.168 1.423 1.00 96.25 94 ALA A C 1
ATOM 717 O O . ALA A 1 94 ? -6.266 -8.691 1.433 1.00 96.25 94 ALA A O 1
ATOM 718 N N . ARG A 1 95 ? -8.250 -8.383 0.431 1.00 96.94 95 ARG A N 1
ATOM 719 C CA . ARG A 1 95 ? -7.960 -9.192 -0.760 1.00 96.94 95 ARG A CA 1
ATOM 720 C C . ARG A 1 95 ? -8.135 -8.331 -1.999 1.00 96.94 95 ARG A C 1
ATOM 722 O O . ARG A 1 95 ? -9.233 -7.852 -2.248 1.00 96.94 95 ARG A O 1
ATOM 729 N N . ASN A 1 96 ? -7.065 -8.167 -2.779 1.00 93.81 96 ASN A N 1
ATOM 730 C CA . ASN A 1 96 ? -7.046 -7.288 -3.957 1.00 93.81 96 ASN A CA 1
ATOM 731 C C . ASN A 1 96 ? -7.533 -5.857 -3.641 1.00 93.81 96 ASN A C 1
ATOM 733 O O . ASN A 1 96 ? -8.185 -5.224 -4.468 1.00 93.81 96 ASN A O 1
ATOM 737 N N . GLY A 1 97 ? -7.245 -5.374 -2.427 1.00 92.19 97 GLY A N 1
ATOM 738 C CA . GLY A 1 97 ? -7.632 -4.041 -1.980 1.00 92.19 97 GLY A CA 1
ATOM 739 C C . GLY A 1 97 ? -6.842 -2.935 -2.678 1.00 92.19 97 GLY A C 1
ATOM 740 O O . GLY A 1 97 ? -5.708 -3.125 -3.124 1.00 92.19 97 GLY A O 1
ATOM 741 N N . GLY A 1 98 ? -7.455 -1.761 -2.745 1.00 95.31 98 GLY A N 1
ATOM 742 C CA . GLY A 1 98 ? -6.854 -0.519 -3.215 1.00 95.31 98 GLY A CA 1
ATOM 743 C C . GLY A 1 98 ? -7.548 0.664 -2.549 1.00 95.31 98 GLY A C 1
ATOM 744 O O . GLY A 1 98 ? -8.541 0.472 -1.849 1.00 95.31 98 GLY A O 1
ATOM 745 N N . HIS A 1 99 ? -7.058 1.879 -2.793 1.00 98.19 99 HIS A N 1
ATOM 746 C CA . HIS A 1 99 ? -7.495 3.074 -2.062 1.00 98.19 99 HIS A CA 1
ATOM 747 C C . HIS A 1 99 ? -9.015 3.285 -2.033 1.00 98.19 99 HIS A C 1
ATOM 749 O O . HIS A 1 99 ? -9.555 3.654 -0.997 1.00 98.19 99 HIS A O 1
ATOM 755 N N . ALA A 1 100 ? -9.727 2.997 -3.130 1.00 97.62 100 ALA A N 1
ATOM 756 C CA . ALA A 1 100 ? -11.187 3.111 -3.169 1.00 97.62 100 ALA A CA 1
ATOM 757 C C . ALA A 1 100 ? -11.873 2.173 -2.157 1.00 97.62 100 ALA A C 1
ATOM 759 O O . ALA A 1 100 ? -12.653 2.629 -1.327 1.00 97.62 100 ALA A O 1
ATOM 760 N N . LEU A 1 101 ? -11.519 0.882 -2.166 1.00 97.81 101 LEU A N 1
ATOM 761 C CA . LEU A 1 101 ? -12.088 -0.102 -1.239 1.00 97.81 101 LEU A CA 1
ATOM 762 C C . LEU A 1 101 ? -11.667 0.172 0.213 1.00 97.81 101 LEU A C 1
ATOM 764 O O . LEU A 1 101 ? -12.465 0.022 1.136 1.00 97.81 101 LEU A O 1
ATOM 768 N N . ASN A 1 102 ? -10.421 0.600 0.423 1.00 97.69 102 ASN A N 1
ATOM 769 C CA . ASN A 1 102 ? -9.932 0.966 1.750 1.00 97.69 102 ASN A CA 1
ATOM 770 C C . ASN A 1 1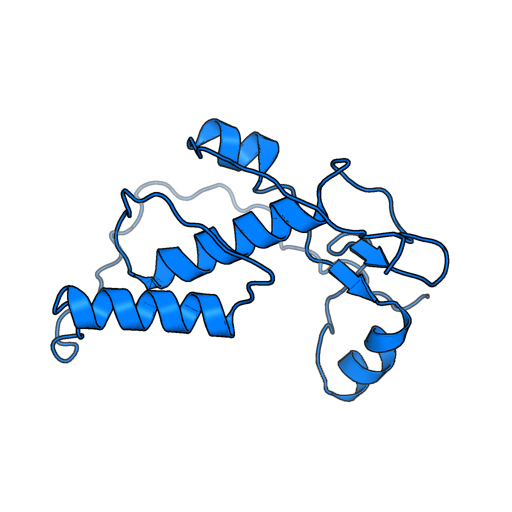02 ? -10.703 2.178 2.304 1.00 97.69 102 ASN A C 1
ATOM 772 O O . ASN A 1 102 ? -11.096 2.182 3.469 1.00 97.69 102 ASN A O 1
ATOM 776 N N . LEU A 1 103 ? -10.984 3.181 1.466 1.00 96.69 103 LEU A N 1
ATOM 777 C CA . LEU A 1 103 ? -11.802 4.333 1.840 1.00 96.69 103 LEU A CA 1
ATOM 778 C C . LEU A 1 103 ? -13.254 3.933 2.134 1.00 96.69 103 LEU A C 1
ATOM 780 O O . LEU A 1 103 ? -13.828 4.406 3.113 1.00 96.69 103 LEU A O 1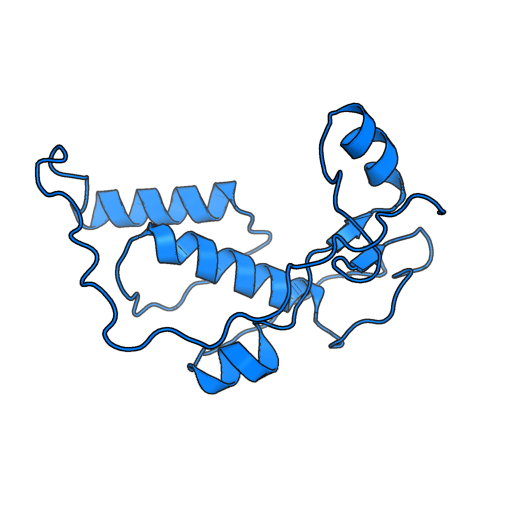
ATOM 784 N N . GLU A 1 104 ? -13.850 3.046 1.335 1.00 97.06 104 GLU A N 1
ATOM 785 C CA . GLU A 1 104 ? -15.188 2.507 1.614 1.00 97.06 104 GLU A CA 1
ATOM 786 C C . GLU A 1 104 ? -15.254 1.836 2.991 1.00 97.06 104 GLU A C 1
ATOM 788 O O . GLU A 1 104 ? -16.213 2.063 3.735 1.00 97.06 104 GLU A O 1
ATOM 793 N N . LEU A 1 105 ? -14.212 1.083 3.366 1.00 96.50 105 LEU A N 1
ATOM 794 C CA . LEU A 1 105 ? -14.082 0.498 4.699 1.00 96.50 105 LEU A CA 1
ATOM 795 C C . LEU A 1 105 ? -14.007 1.578 5.789 1.00 96.50 105 LEU A C 1
ATOM 797 O O . LEU A 1 105 ? -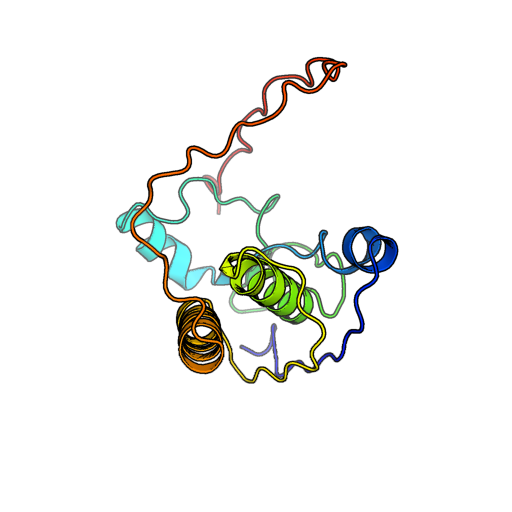14.730 1.488 6.781 1.00 96.50 105 LEU A O 1
ATOM 801 N N . VAL A 1 106 ? -13.189 2.619 5.605 1.00 96.00 106 VAL A N 1
ATOM 802 C CA . VAL A 1 106 ? -13.095 3.744 6.555 1.00 96.00 106 VAL A CA 1
ATOM 803 C C . VAL A 1 106 ? -14.457 4.409 6.756 1.00 96.00 106 VAL A C 1
ATOM 805 O O . VAL A 1 106 ? -14.885 4.609 7.894 1.00 96.00 106 VAL A O 1
ATOM 808 N N . LEU A 1 107 ? -15.174 4.704 5.670 1.00 95.56 107 LEU A N 1
ATOM 809 C CA . LEU A 1 107 ? -16.507 5.307 5.724 1.00 95.56 107 LEU A CA 1
ATOM 810 C C . LEU A 1 107 ? -17.532 4.375 6.391 1.00 95.56 107 LEU A C 1
ATOM 812 O O . LEU A 1 107 ? -18.397 4.834 7.137 1.00 95.56 107 LEU A O 1
ATOM 816 N N . ALA A 1 108 ? -17.444 3.065 6.153 1.00 95.69 108 ALA A N 1
ATOM 817 C CA . ALA A 1 108 ? -18.304 2.083 6.806 1.00 95.69 108 ALA A CA 1
ATOM 818 C C . ALA A 1 108 ? -18.063 2.028 8.323 1.00 95.69 108 ALA A C 1
ATOM 820 O O . ALA A 1 108 ? -19.029 2.018 9.086 1.00 95.69 108 ALA A O 1
ATOM 821 N N . ILE A 1 109 ? -16.802 2.068 8.767 1.00 94.44 109 ILE A N 1
ATOM 822 C CA . ILE A 1 109 ? -16.440 2.142 10.190 1.00 94.44 109 ILE A CA 1
ATOM 823 C C . ILE A 1 109 ? -16.975 3.436 10.813 1.00 94.44 109 ILE A C 1
ATOM 825 O O . ILE A 1 109 ? -17.575 3.394 11.886 1.00 94.44 109 ILE A O 1
ATOM 829 N N . GLN A 1 110 ? -16.804 4.581 10.141 1.00 93.44 110 GLN A N 1
ATOM 830 C CA . GLN A 1 110 ? -17.313 5.866 10.630 1.00 93.44 110 GLN A CA 1
ATOM 831 C C . GLN A 1 110 ? -18.827 5.838 10.847 1.00 93.44 110 GLN A C 1
ATOM 833 O O . GLN A 1 110 ? -19.290 6.230 11.918 1.00 93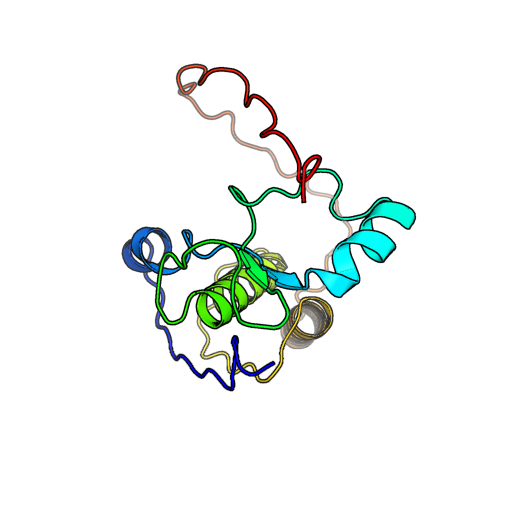.44 110 GLN A O 1
ATOM 838 N N . ARG A 1 111 ? -19.581 5.316 9.872 1.00 94.00 111 ARG A N 1
ATOM 839 C CA . ARG A 1 111 ? -21.035 5.133 9.984 1.00 94.00 111 ARG A CA 1
ATOM 840 C C . ARG A 1 111 ? -21.409 4.209 11.136 1.00 94.00 111 ARG A C 1
ATOM 842 O O . ARG A 1 111 ? -22.246 4.570 11.956 1.00 94.00 111 ARG A O 1
ATOM 849 N N . ALA A 1 112 ? -20.774 3.040 11.218 1.00 93.31 112 ALA A N 1
ATOM 850 C CA . ALA A 1 112 ? -21.083 2.032 12.232 1.00 93.31 112 ALA A CA 1
ATOM 851 C C . ALA A 1 112 ? -20.817 2.526 13.662 1.00 93.31 112 ALA A C 1
ATOM 853 O O . ALA A 1 112 ? -21.541 2.165 14.586 1.00 93.31 112 ALA A O 1
ATOM 854 N N . LEU A 1 113 ? -19.797 3.366 13.844 1.00 90.81 113 LEU A N 1
ATOM 855 C CA . LEU A 1 113 ? -19.420 3.923 15.142 1.00 90.81 113 LEU A CA 1
ATOM 856 C C . LEU A 1 113 ? -20.055 5.294 15.432 1.00 90.81 113 LEU A C 1
ATOM 858 O O . LEU A 1 113 ? -19.758 5.887 16.468 1.00 90.81 113 LEU A O 1
ATOM 862 N N . GLY A 1 114 ? -20.888 5.828 14.530 1.00 88.75 114 GLY A N 1
ATOM 863 C CA . GLY A 1 114 ? -21.468 7.167 14.679 1.00 88.75 114 GLY A CA 1
ATOM 864 C C . GLY A 1 114 ? -20.417 8.284 14.736 1.00 88.75 114 GLY A C 1
ATOM 865 O O . GLY A 1 114 ? -20.631 9.306 15.384 1.00 88.75 114 GLY A O 1
ATOM 866 N N . LEU A 1 115 ? -19.268 8.085 14.082 1.00 82.12 115 LEU A N 1
ATOM 867 C CA . LEU A 1 115 ? -18.148 9.035 14.019 1.00 82.12 115 LEU A CA 1
ATOM 868 C C . LEU A 1 115 ? -18.287 10.046 12.870 1.00 82.12 115 LEU A C 1
ATOM 870 O O . LEU A 1 115 ? -17.340 10.781 12.582 1.00 82.12 115 LEU A O 1
ATOM 874 N N . GLU A 1 116 ? -19.445 10.071 12.208 1.00 71.88 116 GLU A N 1
ATOM 875 C CA . GLU A 1 116 ? -19.835 11.098 11.241 1.00 71.88 116 GLU A CA 1
ATOM 876 C C . GLU A 1 116 ? -19.477 12.486 11.798 1.00 71.88 116 GLU A C 1
ATOM 878 O O . GLU A 1 116 ? -19.788 12.825 12.946 1.00 71.88 116 GLU A O 1
ATOM 883 N N . ARG A 1 117 ? -18.756 13.287 11.005 1.00 58.44 117 ARG A N 1
ATOM 884 C CA . ARG A 1 117 ? -18.267 14.598 11.445 1.00 58.44 117 ARG A CA 1
ATOM 885 C C . ARG A 1 117 ? -19.442 15.456 11.927 1.00 58.44 117 ARG A C 1
ATOM 887 O O . ARG A 1 117 ? -20.290 15.843 11.129 1.00 58.44 117 ARG A O 1
ATOM 894 N N . ARG A 1 118 ? -19.433 15.870 13.203 1.00 50.50 118 ARG A N 1
ATOM 895 C CA . ARG A 1 118 ? -20.117 17.116 13.593 1.00 50.50 118 ARG A CA 1
ATOM 896 C C . ARG A 1 118 ? -19.539 18.245 12.721 1.00 50.50 118 ARG A C 1
ATOM 898 O O . ARG A 1 118 ? -18.317 18.258 12.532 1.00 50.50 118 ARG A O 1
ATOM 905 N N . PRO A 1 119 ? -20.359 19.160 12.170 1.00 47.22 119 PRO A N 1
ATOM 906 C CA . PRO A 1 119 ? -19.870 20.229 11.305 1.00 47.22 119 PRO A CA 1
ATOM 907 C C . PRO A 1 119 ? -18.726 20.988 11.990 1.00 47.22 119 PRO A C 1
ATOM 909 O O . PRO A 1 119 ? -18.768 21.267 13.189 1.00 47.22 119 PRO A O 1
ATOM 912 N N . ALA A 1 120 ? -17.661 21.225 11.225 1.00 50.00 120 ALA A N 1
ATOM 913 C CA . ALA A 1 120 ? -16.363 21.663 11.714 1.00 50.00 120 ALA A CA 1
ATOM 914 C C . ALA A 1 120 ? -16.430 23.056 12.366 1.00 50.00 120 ALA A C 1
ATOM 916 O O . ALA A 1 120 ? -16.402 24.073 11.683 1.00 50.00 120 ALA A O 1
ATOM 917 N N . GLY A 1 121 ? -16.486 23.085 13.698 1.00 47.16 121 GLY A N 1
ATOM 918 C CA . GLY A 1 121 ? -16.321 24.289 14.521 1.00 47.16 121 GLY A CA 1
ATOM 919 C C . GLY A 1 121 ? -15.043 24.300 15.367 1.00 47.16 121 GLY A C 1
ATOM 920 O O . GLY A 1 121 ? -14.861 25.199 16.178 1.00 47.16 121 GLY A O 1
ATOM 921 N N . VAL A 1 122 ? -14.151 23.314 15.221 1.00 47.47 122 VAL A N 1
ATOM 922 C CA . VAL A 1 122 ? -12.914 23.239 16.014 1.00 47.47 122 VAL A CA 1
ATOM 923 C C . VAL A 1 122 ? -11.724 23.162 15.071 1.00 47.47 122 VAL A C 1
ATOM 925 O O . VAL A 1 122 ? -11.409 22.112 14.516 1.00 47.47 122 VAL A O 1
ATOM 928 N N . ALA A 1 123 ? -11.079 24.311 14.874 1.00 46.78 123 ALA A N 1
ATOM 929 C CA . ALA A 1 123 ? -9.779 24.400 14.235 1.00 46.78 123 ALA A CA 1
ATOM 930 C C . ALA A 1 123 ? -8.786 23.498 14.982 1.00 46.78 123 ALA A C 1
ATOM 932 O O . ALA A 1 123 ? -8.598 23.641 16.193 1.00 46.78 123 ALA A O 1
ATOM 933 N N . VAL A 1 124 ? -8.141 22.583 14.261 1.00 46.03 124 VAL A N 1
ATOM 934 C CA . VAL A 1 124 ? -6.988 21.844 14.778 1.00 46.03 124 VAL A CA 1
ATOM 935 C C . VAL A 1 124 ? -5.893 22.870 15.054 1.00 46.03 124 VAL A C 1
ATOM 937 O O . VAL A 1 124 ? -5.268 23.393 14.133 1.00 46.03 124 VAL A O 1
ATOM 940 N N . ARG A 1 125 ? -5.683 23.206 16.329 1.00 46.50 125 ARG A N 1
ATOM 941 C CA . ARG A 1 125 ? -4.509 23.972 16.742 1.00 46.50 125 ARG A CA 1
ATOM 942 C C . ARG A 1 125 ? -3.316 23.031 16.690 1.00 46.50 125 ARG A C 1
ATOM 944 O O . ARG A 1 125 ? -3.165 22.165 17.546 1.00 46.50 125 ARG A O 1
ATOM 951 N N . VAL A 1 126 ? -2.479 23.205 15.674 1.00 49.09 126 VAL A N 1
ATOM 952 C CA . VAL A 1 126 ? -1.129 22.643 15.667 1.00 49.09 126 VAL A CA 1
ATOM 953 C C . VAL A 1 126 ? -0.376 23.343 16.796 1.00 49.09 126 VAL A C 1
ATOM 955 O O . VAL A 1 126 ? -0.141 24.550 16.729 1.00 49.09 126 VAL A O 1
ATOM 958 N N . ALA A 1 127 ? -0.064 22.619 17.872 1.00 45.25 127 ALA A N 1
ATOM 959 C CA . ALA A 1 127 ? 0.857 23.125 18.880 1.00 45.25 127 ALA A CA 1
ATOM 960 C C . ALA A 1 127 ? 2.200 23.379 18.187 1.00 45.25 127 ALA A C 1
ATOM 962 O O . ALA A 1 127 ? 2.723 22.495 17.507 1.00 45.25 127 ALA A O 1
ATOM 963 N N . ALA A 1 128 ? 2.728 24.597 18.311 1.00 45.09 128 ALA A N 1
ATOM 964 C CA . ALA A 1 128 ? 4.048 24.918 17.795 1.00 45.09 128 ALA A CA 1
ATOM 965 C C . ALA A 1 128 ? 5.058 23.962 18.440 1.00 45.09 128 ALA A C 1
ATOM 967 O O . ALA A 1 128 ? 5.214 23.956 19.661 1.00 45.09 128 ALA A O 1
ATOM 968 N N . ALA A 1 129 ? 5.709 23.132 17.625 1.00 48.88 129 ALA A N 1
ATOM 969 C CA . ALA A 1 129 ? 6.792 22.287 18.091 1.00 48.88 129 ALA A CA 1
ATOM 970 C C . ALA A 1 129 ? 7.919 23.194 18.606 1.00 48.88 129 ALA A C 1
ATOM 972 O O . ALA A 1 129 ? 8.540 23.940 17.847 1.00 48.88 129 ALA A O 1
ATOM 973 N N . SER A 1 130 ? 8.161 23.155 19.913 1.00 49.53 130 SER A N 1
ATOM 974 C CA . SER A 1 130 ? 9.348 23.731 20.528 1.00 49.53 130 SER A CA 1
ATOM 975 C C . SER A 1 130 ? 10.553 22.870 20.142 1.00 49.53 130 SER A C 1
ATOM 977 O O . SER A 1 130 ? 10.781 21.820 20.738 1.00 49.53 130 SER A O 1
ATOM 979 N N . GLY A 1 131 ? 11.288 23.305 19.118 1.00 48.50 131 GLY A N 1
ATOM 980 C CA . GLY A 1 131 ? 12.515 22.662 18.642 1.00 48.50 131 GLY A CA 1
ATOM 981 C C . GLY A 1 131 ? 12.489 22.446 17.134 1.00 48.50 131 GLY A C 1
ATOM 982 O O . GLY A 1 131 ? 11.972 21.444 16.651 1.00 48.50 131 GLY A O 1
ATOM 983 N N . GLY A 1 132 ? 13.029 23.406 16.379 1.00 42.09 132 GLY A N 1
ATOM 984 C CA . GLY A 1 132 ? 13.160 23.276 14.929 1.00 42.09 132 GLY A CA 1
ATOM 985 C C . GLY A 1 132 ? 14.192 22.202 14.566 1.00 42.09 132 GLY A C 1
ATOM 986 O O . GLY A 1 132 ? 15.302 22.249 15.102 1.00 42.09 132 GLY A O 1
ATOM 987 N N . PRO A 1 133 ? 13.889 21.254 13.661 1.00 48.59 133 PRO A N 1
ATOM 988 C CA . PRO A 1 133 ? 14.925 20.406 13.101 1.00 48.59 133 PRO A CA 1
ATOM 989 C C . PRO A 1 133 ? 15.827 21.254 12.196 1.00 48.59 133 PRO A C 1
ATOM 991 O O . PRO A 1 133 ? 15.378 22.209 11.551 1.00 48.59 133 PRO A O 1
ATOM 994 N N . ALA A 1 134 ? 17.115 20.910 12.166 1.00 49.06 134 ALA A N 1
ATOM 995 C CA . ALA A 1 134 ? 18.073 21.495 11.242 1.00 49.06 134 ALA A CA 1
ATOM 996 C C . ALA A 1 134 ? 17.524 21.392 9.812 1.00 49.06 134 ALA A C 1
ATOM 998 O O . ALA A 1 134 ? 16.972 20.362 9.420 1.00 49.06 134 ALA A O 1
ATOM 999 N N . ARG A 1 135 ? 17.642 22.483 9.051 1.00 40.00 135 ARG A N 1
ATOM 1000 C CA . ARG A 1 135 ? 17.229 22.543 7.648 1.00 40.00 135 ARG A CA 1
ATOM 1001 C C . ARG A 1 135 ? 18.008 21.480 6.874 1.00 40.00 135 ARG A C 1
ATOM 1003 O O . ARG A 1 135 ? 19.163 21.705 6.531 1.00 40.00 135 ARG A O 1
ATOM 1010 N N . HIS A 1 136 ? 17.388 20.333 6.618 1.00 48.47 136 HIS A N 1
ATOM 1011 C CA . HIS A 1 136 ? 17.874 19.434 5.586 1.00 48.47 136 HIS A CA 1
ATOM 1012 C C . HIS A 1 136 ? 17.726 20.149 4.245 1.00 48.47 136 HIS A C 1
ATOM 1014 O O . HIS A 1 136 ? 16.713 20.805 3.986 1.00 48.47 136 HIS A O 1
ATOM 1020 N N . GLU A 1 137 ? 18.792 20.079 3.454 1.00 47.34 137 GLU A N 1
ATOM 1021 C CA . GLU A 1 137 ? 18.915 20.677 2.132 1.00 47.34 137 GLU A CA 1
ATOM 1022 C C . GLU A 1 137 ? 17.665 20.422 1.285 1.00 47.34 137 GLU A C 1
ATOM 1024 O O . GLU A 1 137 ? 17.022 19.373 1.382 1.00 47.34 137 GLU A O 1
ATOM 1029 N N . ALA A 1 138 ? 17.301 21.418 0.475 1.00 42.88 138 ALA A N 1
ATOM 1030 C CA . ALA A 1 138 ? 16.156 21.351 -0.418 1.00 42.88 138 ALA A CA 1
ATOM 1031 C C . ALA A 1 138 ? 16.169 20.028 -1.197 1.00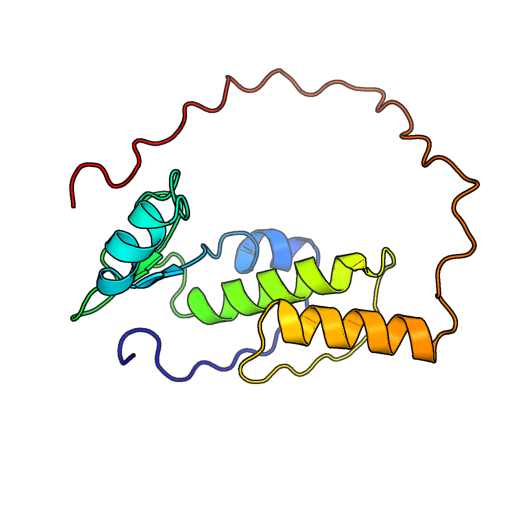 42.88 138 ALA A C 1
ATOM 1033 O O . ALA A 1 138 ? 17.162 19.698 -1.841 1.00 42.88 138 ALA A O 1
ATOM 1034 N N . PHE A 1 139 ? 15.064 19.281 -1.128 1.00 48.00 139 PHE A N 1
ATOM 1035 C CA . PHE A 1 139 ? 14.870 18.056 -1.895 1.00 48.00 139 PHE A CA 1
ATOM 1036 C C . PHE A 1 139 ? 15.040 18.377 -3.384 1.00 48.00 139 PHE A C 1
ATOM 1038 O O . PHE A 1 139 ? 14.142 18.938 -4.017 1.00 48.00 139 PHE A O 1
ATOM 1045 N N . ALA A 1 140 ? 16.214 18.069 -3.932 1.00 49.31 140 ALA A N 1
ATOM 1046 C CA . ALA A 1 140 ? 16.444 18.140 -5.361 1.00 49.31 140 ALA A CA 1
ATOM 1047 C C . ALA A 1 140 ? 15.526 17.094 -6.016 1.00 49.31 140 ALA A C 1
ATOM 1049 O O . ALA A 1 140 ? 15.597 15.918 -5.646 1.00 49.31 140 ALA A O 1
ATOM 1050 N N . PRO A 1 141 ? 14.627 17.483 -6.939 1.00 48.62 141 PRO A N 1
ATOM 1051 C CA . PRO A 1 141 ? 13.767 16.518 -7.603 1.00 48.62 141 PRO A CA 1
ATOM 1052 C C . PRO A 1 141 ? 14.648 15.519 -8.351 1.00 48.62 141 PRO A C 1
ATOM 1054 O O . PRO A 1 141 ? 15.470 15.910 -9.182 1.00 48.62 141 PRO A O 1
ATOM 1057 N N . ALA A 1 142 ? 14.485 14.231 -8.040 1.00 54.66 142 ALA A N 1
ATOM 1058 C CA . ALA A 1 142 ? 15.171 13.171 -8.763 1.00 54.66 142 ALA A CA 1
ATOM 1059 C C . ALA A 1 142 ? 14.876 13.313 -10.268 1.00 54.66 142 ALA A C 1
ATOM 1061 O O . ALA A 1 142 ? 13.739 13.649 -10.632 1.00 54.66 142 ALA A O 1
ATOM 1062 N N . PRO A 1 143 ? 15.862 13.071 -11.151 1.00 54.88 143 PRO A N 1
ATOM 1063 C CA . PRO A 1 143 ? 15.601 13.043 -12.580 1.00 54.88 143 PRO A CA 1
ATOM 1064 C C . PRO A 1 143 ? 14.480 12.027 -12.833 1.00 54.88 143 PRO A C 1
ATOM 1066 O O . PRO A 1 143 ? 14.599 10.850 -12.494 1.00 54.88 143 PRO A O 1
ATOM 1069 N N . GLY A 1 144 ? 13.344 12.493 -13.364 1.00 55.28 144 GLY A N 1
ATOM 1070 C CA . GLY A 1 144 ? 12.227 11.613 -13.718 1.00 55.28 144 GLY A CA 1
ATOM 1071 C C . GLY A 1 144 ? 12.655 10.580 -14.770 1.00 55.28 144 GLY A C 1
ATOM 1072 O O . GLY A 1 144 ? 13.772 10.647 -15.274 1.00 55.28 144 GLY A O 1
ATOM 1073 N N . PHE A 1 145 ? 11.782 9.644 -15.168 1.00 59.69 145 PHE A N 1
ATOM 1074 C CA . PHE A 1 145 ? 12.081 8.679 -16.254 1.00 59.69 145 PHE A CA 1
ATOM 1075 C C . PHE A 1 145 ? 12.256 9.342 -17.645 1.00 59.69 145 PHE A C 1
ATOM 1077 O O . PHE A 1 145 ? 11.534 9.009 -18.580 1.00 59.69 145 PHE A O 1
ATOM 1084 N N . ALA A 1 146 ? 13.102 10.355 -17.804 1.00 50.03 146 ALA A N 1
ATOM 1085 C CA . ALA A 1 146 ? 13.359 11.051 -19.060 1.00 50.03 146 ALA A CA 1
ATOM 1086 C C . ALA A 1 146 ? 14.226 10.218 -20.028 1.00 50.03 146 ALA A C 1
ATOM 1088 O O . ALA A 1 146 ? 14.461 10.658 -21.146 1.00 50.03 146 ALA A O 1
ATOM 1089 N N . ALA A 1 147 ? 14.679 9.026 -19.614 1.00 43.34 147 ALA A N 1
ATOM 1090 C CA . ALA A 1 147 ? 15.633 8.196 -20.351 1.00 43.34 147 ALA A CA 1
ATOM 1091 C C . ALA A 1 147 ? 15.323 6.679 -20.316 1.00 43.34 147 ALA A C 1
ATOM 1093 O O . ALA A 1 147 ? 16.251 5.874 -20.297 1.00 43.34 147 ALA A O 1
ATOM 1094 N N . ILE A 1 148 ? 14.043 6.278 -20.289 1.00 45.84 148 ILE A N 1
ATOM 1095 C CA . ILE A 1 148 ? 13.627 4.895 -20.616 1.00 45.84 148 ILE A CA 1
ATOM 1096 C C . ILE A 1 148 ? 12.753 4.929 -21.862 1.00 45.84 148 ILE A C 1
ATOM 1098 O O . ILE A 1 148 ? 11.813 5.758 -21.865 1.00 45.84 148 ILE A O 1
#

Secondary structure (DSSP, 8-state):
-TTT----------HHHIIIIITT--EEEEHHHHHHHHHTT-STT--TTTEEEEETTEESS--SSTTHHHHHHHHHHHHHHGGGSS--------SS--HHHHHHHHHHHHHHTT--PPPS---------SSPPP-----PPPP-STT-

Sequence (148 aa):
HPAVGTQVLSFTPTERSFVEELAPARTYGFLRDLGLMRKNGLARGGSLDNAVVIGNRGPLNGLRSRDEFVRHKILDLLGDLALLGRPIVAHVVARNGGHALNLELVLAIQRALGLERRPAGVAVRVAAASGGPARHEAFAPAPGFAAI

Foldseek 3Di:
DVQQPDDDDDDDDDPVCCVPPQVVQAAEDEPVCVVVCVVVVHPPLADVVRYFYAYPVYTPHDGPDSNSHVSPVVVQLVVLLCVLVDDDDDDDDDDPDDNVVSVVVSVVVCVVVVVPDDPDPDDPPDDPPPDDDDDDPDPDRDPHPPDD

Radius of gyration: 18.75 Å; Cα contacts (8 Å, |Δi|>4): 117; chains: 1; bounding box: 40×39×42 Å

pLDDT: mean 84.73, std 19.37, range [40.0, 98.19]

Solvent-accessible surface area (backbone atoms only — not comparable to full-atom values): 9728 Å² total; per-residue (Å²): 103,84,75,70,56,90,75,86,86,88,83,85,84,44,76,66,54,33,60,75,66,29,67,74,32,48,53,71,51,47,54,87,49,49,65,60,35,45,76,71,71,34,75,73,76,44,20,76,89,66,29,43,38,34,47,99,89,26,62,79,48,87,74,97,43,101,57,28,69,57,34,23,53,51,44,50,48,54,58,47,50,46,71,68,75,56,94,80,91,77,90,84,88,77,80,94,69,48,73,69,59,42,43,52,50,42,53,50,51,29,59,76,67,68,59,64,78,73,81,88,83,72,80,84,76,76,75,80,74,91,71,83,76,79,85,72,74,80,83,72,79,68,76,37,65,85,85,118

Mean predicted aligned error: 9.85 Å